Protein AF-A0A3B0RN10-F1 (afdb_monomer_lite)

Sequence (85 aa):
MDDWIDFALGRYNYWIAIVLMMTGLYIVYERGNLVKKVVGLNLFQTSVFIFYITIGKIAGGTAPIYIGGELEHGEGKGEGEAASE

Structure (mmCIF, N/CA/C/O backbone):
data_AF-A0A3B0RN10-F1
#
_entry.id   AF-A0A3B0RN10-F1
#
loop_
_atom_site.group_PDB
_atom_site.id
_atom_site.type_symbol
_atom_site.label_atom_id
_atom_site.label_alt_id
_atom_site.label_comp_id
_atom_site.label_asym_id
_atom_site.label_entity_id
_atom_site.label_seq_id
_atom_site.pdbx_PDB_ins_code
_atom_site.Cartn_x
_atom_site.Cartn_y
_atom_site.Cartn_z
_atom_site.occupancy
_atom_site.B_iso_or_equiv
_atom_site.auth_seq_id
_atom_site.auth_comp_id
_atom_site.auth_asym_id
_atom_site.auth_atom_id
_atom_site.pdbx_PDB_model_num
ATOM 1 N N . MET A 1 1 ? -10.068 -4.161 -27.658 1.00 62.75 1 MET A N 1
ATOM 2 C CA . MET A 1 1 ? -10.505 -4.615 -26.313 1.00 62.75 1 MET A CA 1
ATOM 3 C C . MET A 1 1 ? -9.375 -5.344 -25.598 1.00 62.75 1 MET A C 1
ATOM 5 O O . MET A 1 1 ? -9.436 -5.476 -24.392 1.00 62.75 1 MET A O 1
ATOM 9 N N . ASP A 1 2 ? -8.322 -5.746 -26.292 1.00 72.81 2 ASP A N 1
ATOM 10 C CA . ASP A 1 2 ? -7.160 -6.378 -25.665 1.00 72.81 2 ASP A CA 1
ATOM 11 C C . ASP A 1 2 ? -6.153 -5.329 -25.155 1.00 72.81 2 ASP A C 1
ATOM 13 O O . ASP A 1 2 ? -5.589 -5.492 -24.081 1.00 72.81 2 ASP A O 1
ATOM 17 N N . ASP A 1 3 ? -6.083 -4.150 -25.792 1.00 77.44 3 ASP A N 1
ATOM 18 C CA . ASP A 1 3 ? -5.176 -3.053 -25.400 1.00 77.44 3 ASP A CA 1
ATOM 19 C C . ASP A 1 3 ? -5.356 -2.561 -23.952 1.00 77.44 3 ASP A C 1
ATOM 21 O O . ASP A 1 3 ? -4.393 -2.184 -23.283 1.00 77.44 3 ASP A O 1
ATOM 25 N N . TRP A 1 4 ? -6.594 -2.546 -23.439 1.00 72.94 4 TRP A N 1
ATOM 26 C CA . TRP A 1 4 ? -6.850 -2.139 -22.051 1.00 72.94 4 TRP A CA 1
ATOM 27 C C . TRP A 1 4 ? -6.457 -3.235 -21.056 1.00 72.94 4 TRP A C 1
ATOM 29 O O . TRP A 1 4 ? -6.053 -2.922 -19.934 1.00 72.94 4 TRP A O 1
ATOM 39 N N . ILE A 1 5 ? -6.539 -4.502 -21.474 1.00 75.12 5 ILE A N 1
ATOM 40 C CA . ILE A 1 5 ? -6.117 -5.663 -20.688 1.00 75.12 5 ILE A CA 1
ATOM 41 C C . ILE A 1 5 ? -4.590 -5.707 -20.649 1.00 75.12 5 ILE A C 1
ATOM 43 O O . ILE A 1 5 ? -4.028 -5.825 -19.566 1.00 75.12 5 ILE A O 1
ATOM 47 N N . ASP A 1 6 ? -3.908 -5.496 -21.774 1.00 77.94 6 ASP A N 1
ATOM 48 C CA . ASP A 1 6 ? -2.444 -5.422 -21.840 1.00 77.94 6 ASP A CA 1
ATOM 49 C C . ASP A 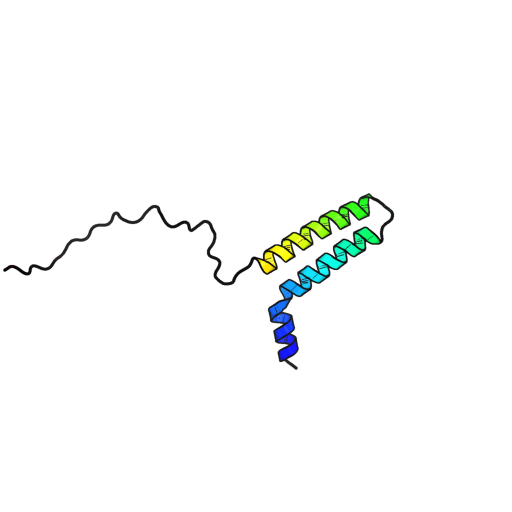1 6 ? -1.889 -4.229 -21.051 1.00 77.94 6 ASP A C 1
ATOM 51 O O . ASP A 1 6 ? -0.897 -4.354 -20.327 1.00 77.94 6 ASP A O 1
ATOM 55 N N . PHE A 1 7 ? -2.564 -3.075 -21.103 1.00 75.25 7 PHE A N 1
ATOM 56 C CA . PHE A 1 7 ? -2.219 -1.923 -20.268 1.00 75.25 7 PHE A CA 1
ATOM 57 C C . PHE A 1 7 ? -2.365 -2.227 -18.768 1.00 75.25 7 PHE A C 1
ATOM 59 O O . PHE A 1 7 ? -1.501 -1.839 -17.971 1.00 75.25 7 PHE A O 1
ATOM 66 N N . ALA A 1 8 ? -3.438 -2.924 -18.383 1.00 73.00 8 ALA A N 1
ATOM 67 C CA . ALA A 1 8 ? -3.689 -3.323 -17.002 1.00 73.00 8 ALA A CA 1
ATOM 68 C C . ALA A 1 8 ? -2.693 -4.394 -16.522 1.00 73.00 8 ALA A C 1
ATOM 70 O O . ALA A 1 8 ? -2.118 -4.257 -15.440 1.00 73.00 8 ALA A O 1
ATOM 71 N N . LEU A 1 9 ? -2.425 -5.417 -17.336 1.00 71.44 9 LEU A N 1
ATOM 72 C CA . LEU A 1 9 ? -1.495 -6.507 -17.031 1.00 71.44 9 LEU A CA 1
ATOM 73 C C . LEU A 1 9 ? -0.042 -6.021 -16.980 1.00 71.44 9 LEU A C 1
ATOM 75 O O . LEU A 1 9 ? 0.688 -6.375 -16.053 1.00 71.44 9 LEU A O 1
ATOM 79 N N . GLY A 1 10 ? 0.362 -5.127 -17.887 1.00 74.94 10 GLY A N 1
ATOM 80 C CA . GLY A 1 10 ? 1.701 -4.527 -17.897 1.00 74.94 10 GLY A CA 1
ATOM 81 C C . GLY A 1 10 ? 2.012 -3.665 -16.665 1.00 74.94 10 GLY A C 1
ATOM 82 O O . GLY A 1 10 ? 3.178 -3.417 -16.359 1.00 74.94 10 GLY A O 1
ATOM 83 N N . ARG A 1 11 ? 0.986 -3.223 -15.923 1.00 79.81 11 ARG A N 1
ATOM 84 C CA . ARG A 1 11 ? 1.107 -2.398 -14.704 1.00 79.81 11 ARG A CA 1
ATOM 85 C C . ARG A 1 11 ? 0.533 -3.071 -13.456 1.00 79.81 11 ARG A C 1
ATOM 87 O O . ARG A 1 11 ? 0.439 -2.423 -12.415 1.00 79.81 11 ARG A O 1
ATOM 94 N N . TYR A 1 12 ? 0.195 -4.357 -13.521 1.00 77.44 12 TYR A N 1
ATOM 95 C CA . TYR A 1 12 ? -0.495 -5.093 -12.456 1.00 77.44 12 TYR A CA 1
ATOM 96 C C . TYR A 1 12 ? 0.170 -4.951 -11.073 1.00 77.44 12 TYR A C 1
ATOM 98 O O . TYR A 1 12 ? -0.510 -4.710 -10.076 1.00 77.44 12 TYR A O 1
ATOM 106 N N . ASN A 1 13 ? 1.507 -4.975 -11.020 1.00 78.94 13 ASN A N 1
ATOM 107 C CA . ASN A 1 13 ? 2.264 -4.796 -9.774 1.00 78.94 13 ASN A CA 1
ATOM 108 C C . ASN A 1 13 ? 1.999 -3.436 -9.095 1.00 78.94 13 ASN A C 1
ATOM 110 O O . ASN A 1 13 ? 1.890 -3.369 -7.872 1.00 78.94 13 ASN A O 1
ATOM 114 N N . TYR A 1 14 ? 1.845 -2.359 -9.873 1.00 79.62 14 TYR A N 1
ATOM 115 C CA . TYR A 1 14 ? 1.532 -1.026 -9.345 1.00 79.62 14 TYR A CA 1
ATOM 116 C C . TYR A 1 14 ? 0.105 -0.958 -8.799 1.00 79.62 14 TYR A C 1
ATOM 118 O O . TYR A 1 14 ? -0.119 -0.401 -7.724 1.00 79.62 14 TYR A O 1
ATOM 126 N N . TRP A 1 15 ? -0.855 -1.556 -9.508 1.00 81.25 15 TRP A N 1
ATOM 127 C CA . TRP A 1 15 ? -2.257 -1.584 -9.087 1.00 81.25 15 TRP A CA 1
ATOM 128 C C . TRP A 1 15 ? -2.439 -2.332 -7.763 1.00 81.25 15 TRP A C 1
ATOM 130 O O . TRP A 1 15 ? -3.110 -1.819 -6.867 1.00 81.25 15 TRP A O 1
ATOM 140 N N . ILE A 1 16 ? -1.785 -3.487 -7.592 1.00 81.94 16 ILE A N 1
ATOM 141 C CA . ILE A 1 16 ? -1.812 -4.229 -6.321 1.00 81.94 16 ILE A CA 1
ATOM 142 C C . ILE A 1 16 ? -1.221 -3.394 -5.186 1.00 81.94 16 ILE A C 1
ATOM 144 O O . ILE A 1 16 ? -1.823 -3.310 -4.117 1.00 81.94 16 ILE A O 1
ATOM 148 N N . ALA A 1 17 ? -0.063 -2.766 -5.405 1.00 84.31 17 ALA A N 1
ATOM 149 C CA . ALA A 1 17 ? 0.603 -1.979 -4.374 1.00 84.31 17 ALA A CA 1
ATOM 150 C C . ALA A 1 17 ? -0.261 -0.793 -3.902 1.00 84.31 17 ALA A C 1
ATOM 152 O O . ALA A 1 17 ? -0.395 -0.564 -2.700 1.00 84.31 17 ALA A O 1
ATOM 153 N N . ILE A 1 18 ? -0.911 -0.087 -4.834 1.00 84.00 18 ILE A N 1
ATOM 154 C CA . ILE A 1 18 ? -1.797 1.046 -4.528 1.00 84.00 18 ILE A CA 1
ATOM 155 C C . ILE A 1 18 ? -3.047 0.585 -3.761 1.00 84.00 18 ILE A C 1
ATOM 157 O O . ILE A 1 18 ? -3.400 1.186 -2.745 1.00 84.00 18 ILE A O 1
ATOM 161 N N . VAL A 1 19 ? -3.701 -0.499 -4.194 1.00 87.62 19 VAL A N 1
ATOM 162 C CA . VAL A 1 19 ? -4.895 -1.041 -3.514 1.00 87.62 19 VAL A CA 1
ATOM 163 C C . VAL A 1 19 ? -4.557 -1.533 -2.105 1.00 87.62 19 VAL A C 1
ATOM 165 O O . VAL A 1 19 ? -5.306 -1.283 -1.154 1.00 87.62 19 VAL A O 1
ATOM 168 N N . LEU A 1 20 ? -3.403 -2.182 -1.944 1.00 86.88 20 LEU A N 1
ATOM 169 C CA . LEU A 1 20 ? -2.918 -2.650 -0.649 1.00 86.88 20 LEU A CA 1
ATOM 170 C C . LEU A 1 20 ? -2.649 -1.475 0.306 1.00 86.88 20 LEU A C 1
ATOM 172 O O . LEU A 1 20 ? -3.034 -1.533 1.475 1.00 86.88 20 LEU A O 1
ATOM 176 N N . MET A 1 21 ? -2.069 -0.384 -0.202 1.00 86.44 21 MET A N 1
ATOM 177 C CA . MET A 1 21 ? -1.799 0.826 0.580 1.00 86.44 21 MET A CA 1
ATOM 178 C C . MET A 1 21 ? -3.085 1.532 1.032 1.00 86.44 21 MET A C 1
ATOM 180 O O . MET A 1 21 ? -3.208 1.903 2.203 1.00 86.44 21 MET A O 1
ATOM 184 N N . MET A 1 22 ? -4.080 1.645 0.146 1.00 88.56 22 MET A N 1
ATOM 185 C CA . MET A 1 22 ? -5.401 2.198 0.484 1.00 88.56 22 MET A CA 1
ATOM 186 C C . MET A 1 22 ? -6.129 1.348 1.535 1.00 88.56 22 MET A C 1
ATOM 188 O O . MET A 1 22 ? -6.755 1.887 2.448 1.00 88.56 22 MET A O 1
ATOM 192 N N . THR A 1 23 ? -5.990 0.023 1.460 1.00 87.62 23 THR A N 1
ATOM 193 C CA . THR A 1 23 ? -6.562 -0.911 2.444 1.00 87.62 23 THR A CA 1
ATOM 194 C C . THR A 1 23 ? -5.897 -0.762 3.819 1.00 87.62 23 THR A C 1
ATOM 196 O O . THR A 1 23 ? -6.587 -0.744 4.839 1.00 87.62 23 THR A O 1
ATOM 199 N N . GLY A 1 24 ? -4.571 -0.591 3.866 1.00 84.75 24 GLY A N 1
ATOM 200 C CA . GLY A 1 24 ? -3.836 -0.342 5.112 1.00 84.75 24 GLY A CA 1
ATOM 201 C C . GLY A 1 24 ? -4.308 0.929 5.827 1.00 84.75 24 GLY A C 1
ATOM 202 O O . GLY A 1 24 ? -4.614 0.894 7.020 1.00 84.75 24 GLY A O 1
ATOM 203 N N . LEU A 1 25 ? -4.460 2.030 5.083 1.00 84.94 25 LEU A N 1
ATOM 204 C CA . LEU A 1 25 ? -4.996 3.294 5.606 1.00 84.94 25 LEU A CA 1
ATOM 205 C C . LEU A 1 25 ? -6.457 3.176 6.064 1.00 84.94 25 LEU A C 1
ATOM 207 O O . LEU A 1 25 ? -6.813 3.713 7.116 1.00 84.94 25 LEU A O 1
ATOM 211 N N . TYR A 1 26 ? -7.289 2.435 5.328 1.00 88.25 26 TYR A N 1
ATOM 212 C CA . TYR A 1 26 ? -8.692 2.211 5.683 1.00 88.25 26 TYR A CA 1
ATOM 213 C C . TYR A 1 26 ? -8.843 1.535 7.057 1.00 88.25 26 TYR A C 1
ATOM 215 O O . TYR A 1 26 ? -9.598 2.007 7.909 1.00 88.25 26 TYR A O 1
ATOM 223 N N . ILE A 1 27 ? -8.051 0.490 7.324 1.00 84.44 27 ILE A N 1
ATOM 224 C CA . ILE A 1 27 ? -8.077 -0.248 8.599 1.00 84.44 27 ILE A CA 1
ATOM 225 C C . ILE A 1 27 ? -7.633 0.636 9.778 1.00 84.44 27 ILE A C 1
ATOM 227 O O . ILE A 1 27 ? -8.174 0.515 10.883 1.00 84.44 27 ILE A O 1
ATOM 231 N N . VAL A 1 28 ? -6.664 1.532 9.556 1.00 83.12 28 VAL A N 1
ATOM 232 C CA . VAL A 1 28 ? -6.178 2.478 10.577 1.00 83.12 28 VAL A CA 1
ATOM 233 C C . VAL A 1 28 ? -7.235 3.536 10.914 1.00 83.12 28 VAL A C 1
ATOM 235 O O . VAL A 1 28 ? -7.370 3.907 12.084 1.00 83.12 28 VAL A O 1
ATOM 238 N N . TYR A 1 29 ? -7.995 4.000 9.917 1.00 84.94 29 TYR A N 1
ATOM 239 C CA . TYR A 1 29 ? -9.022 5.030 10.089 1.00 84.94 29 TYR A CA 1
ATOM 240 C C . TYR A 1 29 ? -10.296 4.504 10.775 1.00 84.94 29 TYR A C 1
ATOM 242 O O . TYR A 1 29 ? -10.802 5.139 11.698 1.00 84.94 29 TYR A O 1
ATOM 250 N N . GLU A 1 30 ? -10.797 3.330 10.377 1.00 79.81 30 GLU A N 1
ATOM 251 C CA . GLU A 1 30 ? -12.127 2.828 10.772 1.00 79.81 30 GLU A CA 1
ATOM 252 C C . GLU A 1 30 ? -12.210 2.337 12.234 1.00 79.81 30 GLU A C 1
ATOM 254 O O . GLU A 1 30 ? -13.278 2.320 12.849 1.00 79.81 30 GLU A O 1
ATOM 259 N N . ARG A 1 31 ? -11.102 1.869 12.822 1.00 74.19 31 ARG A N 1
ATOM 260 C CA . ARG A 1 31 ? -11.154 1.112 14.085 1.00 74.19 31 ARG A CA 1
ATOM 261 C C . ARG A 1 31 ? -10.881 1.987 15.303 1.00 74.19 31 ARG A C 1
ATOM 263 O O . ARG A 1 31 ? -9.782 2.490 15.462 1.00 74.19 31 ARG A O 1
ATOM 270 N N . GLY A 1 32 ? -11.819 2.053 16.251 1.00 71.81 32 GLY A N 1
ATOM 271 C CA . GLY A 1 32 ? -11.602 2.698 17.559 1.00 71.81 32 GLY A CA 1
ATOM 272 C C . GLY A 1 32 ? -10.609 1.966 18.480 1.00 71.81 32 GLY A C 1
ATOM 273 O O . GLY A 1 32 ? -10.031 2.578 19.371 1.00 71.81 32 GLY A O 1
ATOM 274 N N . ASN A 1 33 ? -10.362 0.669 18.247 1.00 81.06 33 ASN A N 1
ATOM 275 C CA . ASN A 1 33 ? -9.472 -0.140 19.084 1.00 81.06 33 ASN A CA 1
ATOM 276 C C . ASN A 1 33 ? -8.004 -0.067 18.630 1.00 81.06 33 ASN A C 1
ATOM 278 O O . ASN A 1 33 ? -7.690 -0.382 17.479 1.00 81.06 33 ASN A O 1
ATOM 282 N N . LEU A 1 34 ? -7.098 0.245 19.562 1.00 82.19 34 LEU A N 1
ATOM 283 C CA . LEU A 1 34 ? -5.673 0.472 19.283 1.00 82.19 34 LEU A CA 1
ATOM 284 C C . LEU A 1 34 ? -4.962 -0.757 18.694 1.00 82.19 34 LEU A C 1
ATOM 286 O O . LEU A 1 34 ? -4.169 -0.610 17.772 1.00 82.19 34 LEU A O 1
ATOM 290 N N . VAL A 1 35 ? -5.296 -1.975 19.133 1.00 84.62 35 VAL A N 1
ATOM 291 C CA . VAL A 1 35 ? -4.674 -3.213 18.611 1.00 84.62 35 VAL A CA 1
ATOM 292 C C . VAL A 1 35 ? -4.934 -3.384 17.112 1.00 84.62 35 VAL A C 1
ATOM 294 O O . VAL A 1 35 ? -4.033 -3.724 16.349 1.00 84.62 35 VAL A O 1
ATOM 297 N N . LYS A 1 36 ? -6.161 -3.094 16.664 1.00 79.19 36 LYS A N 1
ATOM 298 C CA . LYS A 1 36 ? -6.523 -3.199 15.243 1.00 79.19 36 LYS A CA 1
ATOM 299 C C . LYS A 1 36 ? -5.881 -2.079 14.417 1.00 79.19 36 LYS A C 1
ATOM 301 O O . LYS A 1 36 ? -5.510 -2.329 13.275 1.00 79.19 36 LYS A O 1
ATOM 306 N N . LYS A 1 37 ? -5.671 -0.893 15.006 1.00 82.88 37 LYS A N 1
ATOM 307 C CA . LYS A 1 37 ? -4.882 0.176 14.374 1.00 82.88 37 LYS A CA 1
ATOM 308 C C . LYS A 1 37 ? -3.421 -0.221 14.197 1.00 82.88 37 LYS A C 1
ATOM 310 O O . LYS A 1 37 ? -2.884 0.012 13.128 1.00 82.88 37 LYS A O 1
ATOM 315 N N . VAL A 1 38 ? -2.794 -0.854 15.191 1.00 87.69 38 VAL A N 1
ATOM 316 C CA . VAL A 1 38 ? -1.395 -1.316 15.093 1.00 87.69 38 VAL A CA 1
ATOM 317 C C . VAL A 1 38 ? -1.239 -2.384 14.010 1.00 87.69 38 VAL A C 1
ATOM 319 O O . VAL A 1 38 ? -0.285 -2.328 13.237 1.00 87.69 38 VAL A O 1
ATOM 322 N N . VAL A 1 39 ? -2.192 -3.313 1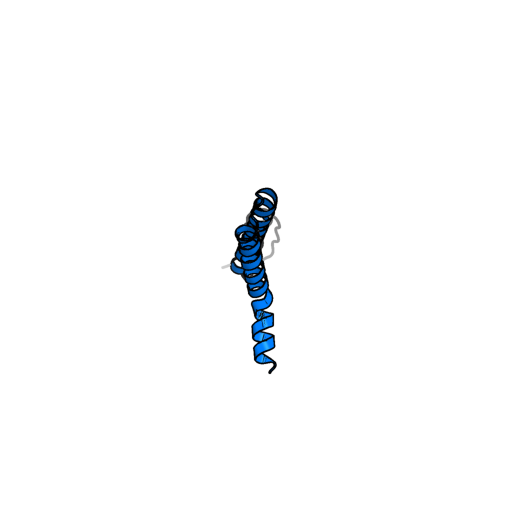3.891 1.00 86.25 39 VAL A N 1
ATOM 323 C CA . VAL A 1 39 ? -2.201 -4.295 12.791 1.00 86.25 39 VAL A CA 1
ATOM 324 C C . VAL A 1 39 ? -2.342 -3.596 11.431 1.00 86.25 39 VAL A C 1
ATOM 326 O O . VAL A 1 39 ? -1.582 -3.898 10.514 1.00 86.25 39 VAL A O 1
ATOM 329 N N . GLY A 1 40 ? -3.246 -2.616 11.311 1.00 86.06 40 GLY A N 1
ATOM 330 C CA . GLY A 1 40 ? -3.380 -1.795 10.101 1.00 86.06 40 GLY A CA 1
ATOM 331 C C . GLY A 1 40 ? -2.125 -0.974 9.777 1.00 86.06 40 GLY A C 1
ATOM 332 O O . GLY A 1 40 ? -1.750 -0.861 8.614 1.00 86.06 40 GLY A O 1
ATOM 333 N N . LEU A 1 41 ? -1.432 -0.463 10.798 1.00 88.88 41 LEU A N 1
ATOM 334 C CA . LEU A 1 41 ? -0.203 0.320 10.652 1.00 88.88 41 LEU A CA 1
ATOM 335 C C . LEU A 1 41 ? 0.963 -0.543 10.138 1.00 88.88 41 LEU A C 1
ATOM 337 O O . LEU A 1 41 ? 1.686 -0.125 9.237 1.00 88.88 41 LEU A O 1
ATOM 341 N N . ASN A 1 42 ? 1.109 -1.766 10.660 1.00 88.75 42 ASN A N 1
ATOM 342 C CA . ASN A 1 42 ? 2.100 -2.732 10.168 1.00 88.75 42 ASN A CA 1
ATOM 343 C C . ASN A 1 42 ? 1.802 -3.149 8.719 1.00 88.75 42 ASN A C 1
ATOM 345 O O . ASN A 1 42 ? 2.710 -3.221 7.895 1.00 88.75 42 ASN A O 1
ATOM 349 N N . LEU A 1 43 ? 0.525 -3.360 8.381 1.00 87.50 43 LEU A N 1
ATOM 350 C CA . LEU A 1 43 ? 0.114 -3.691 7.015 1.00 87.50 43 LEU A CA 1
ATOM 351 C C . LEU A 1 43 ? 0.389 -2.537 6.036 1.00 87.50 43 LEU A C 1
ATOM 353 O O . LEU A 1 43 ? 0.870 -2.765 4.925 1.00 87.50 43 LEU A O 1
ATOM 357 N N . PHE A 1 44 ? 0.139 -1.294 6.460 1.00 89.25 44 PHE A N 1
ATOM 358 C CA . PHE A 1 44 ? 0.499 -0.102 5.693 1.00 89.25 44 PHE A CA 1
ATOM 359 C C . PHE A 1 44 ? 2.007 -0.058 5.421 1.00 89.25 44 PHE A C 1
ATOM 361 O O . PHE A 1 44 ? 2.423 0.128 4.278 1.00 89.25 44 PHE A O 1
ATOM 368 N N . GLN A 1 45 ? 2.834 -0.333 6.427 1.00 87.12 45 GLN A N 1
ATOM 369 C CA . GLN A 1 45 ? 4.284 -0.378 6.257 1.00 87.12 45 GLN A CA 1
ATOM 370 C C . GLN A 1 45 ? 4.723 -1.441 5.230 1.00 87.12 45 GLN A C 1
ATOM 372 O O . GLN A 1 45 ? 5.507 -1.135 4.330 1.00 87.12 45 GLN A O 1
ATOM 377 N N . THR A 1 46 ? 4.179 -2.662 5.294 1.00 89.81 46 THR A N 1
ATOM 378 C CA . THR A 1 46 ? 4.443 -3.714 4.292 1.00 89.81 46 THR A CA 1
ATOM 379 C C . THR A 1 46 ? 4.029 -3.288 2.881 1.00 89.81 46 THR A C 1
ATOM 381 O O . THR A 1 46 ? 4.751 -3.559 1.920 1.00 89.81 46 THR A O 1
ATOM 384 N N . SER A 1 47 ? 2.909 -2.575 2.739 1.00 87.56 47 SER A N 1
ATOM 385 C CA . SER A 1 47 ? 2.454 -2.085 1.433 1.00 87.56 47 SER A CA 1
ATOM 386 C C . SER A 1 47 ? 3.406 -1.056 0.810 1.00 87.56 47 SER A C 1
ATOM 388 O O . SER A 1 47 ? 3.685 -1.134 -0.387 1.00 87.56 47 SER A O 1
ATOM 390 N N . VAL A 1 48 ? 3.989 -0.164 1.621 1.00 85.81 48 VAL A N 1
ATOM 391 C CA . VAL A 1 48 ? 4.985 0.819 1.163 1.00 85.81 48 VAL A CA 1
ATOM 392 C C . VAL A 1 48 ? 6.261 0.123 0.696 1.00 85.81 48 VAL A C 1
ATOM 394 O O . VAL A 1 48 ? 6.812 0.504 -0.335 1.00 85.81 48 VAL A O 1
ATOM 397 N 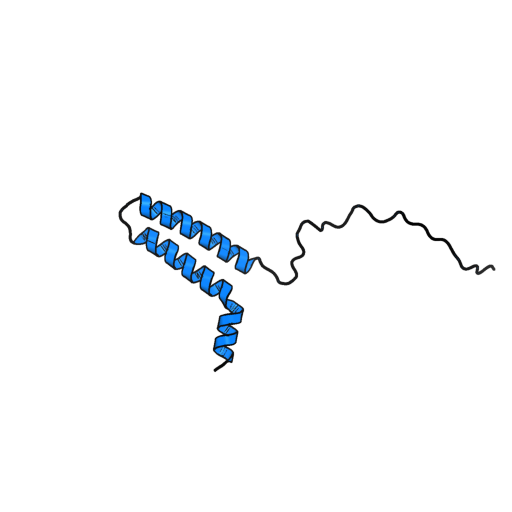N . PHE A 1 49 ? 6.702 -0.934 1.386 1.00 87.38 49 PHE A N 1
ATOM 398 C CA . PHE A 1 49 ? 7.851 -1.724 0.934 1.00 87.38 49 PHE A CA 1
ATOM 399 C C . PHE A 1 49 ? 7.614 -2.343 -0.447 1.00 87.38 49 PHE A C 1
ATOM 401 O O . PHE A 1 49 ? 8.468 -2.232 -1.326 1.00 87.38 49 PHE A O 1
ATOM 408 N N . ILE A 1 50 ? 6.444 -2.943 -0.673 1.00 85.31 50 ILE A N 1
ATOM 409 C CA . ILE A 1 50 ? 6.093 -3.550 -1.967 1.00 85.31 50 ILE A CA 1
ATOM 410 C C . ILE A 1 50 ? 5.985 -2.482 -3.066 1.00 85.31 50 ILE A C 1
ATOM 412 O O . ILE A 1 50 ? 6.485 -2.688 -4.176 1.00 85.31 50 ILE A O 1
ATOM 416 N N . PHE A 1 51 ? 5.390 -1.325 -2.768 1.00 85.75 51 PHE A N 1
ATOM 417 C CA . PHE A 1 51 ? 5.319 -0.195 -3.697 1.00 85.75 51 PHE A CA 1
ATOM 418 C C . PHE A 1 51 ? 6.713 0.313 -4.085 1.00 85.75 51 PHE A C 1
ATOM 420 O O . PHE A 1 51 ? 7.008 0.490 -5.267 1.00 85.75 51 PHE A O 1
ATOM 427 N N . TYR A 1 52 ? 7.599 0.468 -3.102 1.00 82.12 52 TYR A N 1
ATOM 428 C CA . TYR A 1 52 ? 8.965 0.924 -3.326 1.00 82.12 52 TYR A CA 1
ATOM 429 C C . TYR A 1 52 ? 9.777 -0.070 -4.165 1.00 82.12 52 TYR A C 1
ATOM 431 O O . TYR A 1 52 ? 10.451 0.336 -5.109 1.00 82.12 52 TYR A O 1
ATOM 439 N N . ILE A 1 53 ? 9.652 -1.376 -3.899 1.00 82.81 53 ILE A N 1
ATOM 440 C CA . ILE A 1 53 ? 10.265 -2.430 -4.725 1.00 82.81 53 ILE A CA 1
ATOM 441 C C . ILE A 1 53 ? 9.723 -2.379 -6.156 1.00 82.81 53 ILE A C 1
ATOM 443 O O . ILE A 1 53 ? 10.477 -2.552 -7.108 1.00 82.81 53 ILE A O 1
ATOM 447 N N . THR A 1 54 ? 8.429 -2.115 -6.327 1.00 80.12 54 THR A N 1
ATOM 448 C CA . THR A 1 54 ? 7.795 -2.043 -7.650 1.00 80.12 54 THR A CA 1
ATOM 449 C C . THR A 1 54 ? 8.319 -0.866 -8.482 1.00 80.12 54 THR A C 1
ATOM 451 O O . THR A 1 54 ? 8.485 -1.015 -9.691 1.00 80.12 54 THR A O 1
ATOM 454 N N . ILE A 1 55 ? 8.638 0.267 -7.844 1.00 78.19 55 ILE A N 1
ATOM 455 C CA . ILE A 1 55 ? 9.298 1.414 -8.494 1.00 78.19 55 ILE A CA 1
ATOM 456 C C . ILE A 1 55 ? 10.788 1.142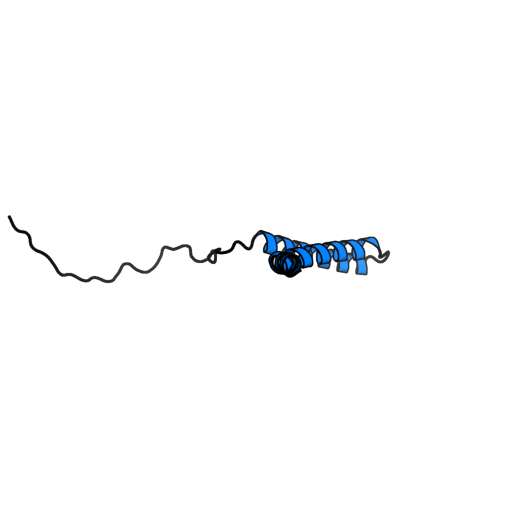 -8.735 1.00 78.19 55 ILE A C 1
ATOM 458 O O . ILE A 1 55 ? 11.313 1.467 -9.797 1.00 78.19 55 ILE A O 1
ATOM 462 N N . GLY A 1 56 ? 11.478 0.555 -7.755 1.00 70.56 56 GLY A N 1
ATOM 463 C CA . GLY A 1 56 ? 12.924 0.323 -7.796 1.00 70.56 56 GLY A CA 1
ATOM 464 C C . GLY A 1 56 ? 13.355 -0.866 -8.657 1.00 70.56 56 GLY A C 1
ATOM 465 O O . GLY A 1 56 ? 14.538 -1.007 -8.967 1.00 70.56 56 GLY A O 1
ATOM 466 N N . LYS A 1 57 ? 12.422 -1.734 -9.059 1.00 62.75 57 LYS A N 1
ATOM 467 C CA . LYS A 1 57 ? 12.702 -2.879 -9.924 1.00 62.75 57 LYS A CA 1
ATOM 468 C C . LYS A 1 57 ? 12.871 -2.410 -11.372 1.00 62.75 57 LYS A C 1
ATOM 470 O O . LYS A 1 57 ? 11.924 -2.364 -12.152 1.00 62.75 57 LYS A O 1
ATOM 475 N N . ILE A 1 58 ? 14.111 -2.081 -11.719 1.00 63.12 58 ILE A N 1
ATOM 476 C CA . ILE A 1 58 ? 14.538 -1.706 -13.071 1.00 63.12 58 ILE A CA 1
ATOM 477 C C . ILE A 1 58 ? 14.848 -2.985 -13.867 1.00 63.12 58 ILE A C 1
ATOM 479 O O . ILE A 1 58 ? 15.573 -3.864 -13.393 1.00 63.12 58 ILE A O 1
ATOM 483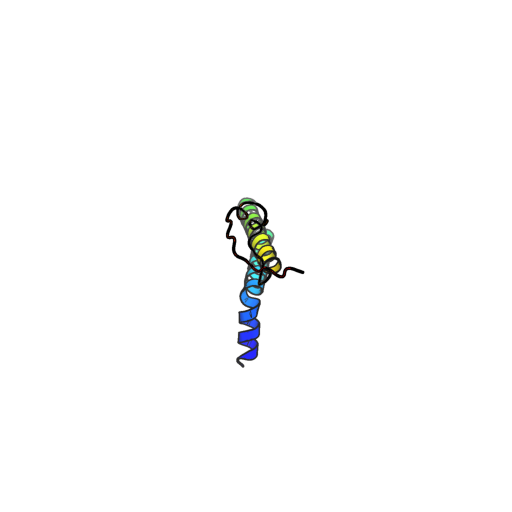 N N . ALA A 1 59 ? 14.295 -3.116 -15.077 1.00 56.88 59 ALA A N 1
ATOM 484 C CA . ALA A 1 59 ? 14.623 -4.219 -15.981 1.00 56.88 59 ALA A CA 1
ATOM 485 C C . ALA A 1 59 ? 16.105 -4.125 -16.392 1.00 56.88 59 ALA A C 1
ATOM 487 O O . ALA A 1 59 ? 16.513 -3.130 -16.981 1.00 56.88 59 ALA A O 1
ATOM 488 N N . GLY A 1 60 ? 16.909 -5.138 -16.045 1.00 62.59 60 GLY A N 1
ATOM 489 C CA . GLY A 1 60 ? 18.366 -5.134 -16.252 1.00 62.59 60 GLY A CA 1
ATOM 490 C C . GLY A 1 60 ? 19.202 -4.774 -15.016 1.00 62.59 60 GLY A C 1
ATOM 491 O O . GLY A 1 60 ? 20.414 -4.625 -15.131 1.00 62.59 60 GLY A O 1
ATOM 492 N N . GLY A 1 61 ? 18.591 -4.648 -13.831 1.00 57.69 61 GLY A N 1
ATOM 493 C CA . GLY A 1 61 ? 19.330 -4.502 -12.577 1.00 57.69 61 GLY A CA 1
ATOM 494 C C . GLY A 1 61 ? 20.116 -5.770 -12.234 1.00 57.69 61 GLY A C 1
ATOM 495 O O . GLY A 1 61 ? 19.554 -6.726 -11.701 1.00 57.69 61 GLY A O 1
ATOM 496 N N . THR A 1 62 ? 21.412 -5.788 -12.542 1.00 62.59 62 THR A N 1
ATOM 497 C CA . THR A 1 62 ? 22.343 -6.817 -12.063 1.00 62.59 62 THR A CA 1
ATOM 498 C C . THR A 1 62 ? 22.384 -6.786 -10.535 1.00 62.59 62 THR A C 1
ATOM 500 O O . THR A 1 62 ? 22.363 -5.711 -9.934 1.00 62.59 62 THR A O 1
ATOM 503 N N . ALA A 1 63 ? 22.420 -7.959 -9.892 1.00 66.94 63 ALA A N 1
ATOM 504 C CA . ALA A 1 63 ? 22.529 -8.040 -8.439 1.00 66.94 63 ALA A CA 1
ATOM 505 C C . ALA A 1 63 ? 23.717 -7.174 -7.961 1.00 66.94 63 ALA A C 1
ATOM 507 O O . ALA A 1 63 ? 24.811 -7.335 -8.508 1.00 66.94 63 ALA A O 1
ATOM 508 N N . PRO A 1 64 ? 23.565 -6.313 -6.933 1.00 63.00 64 PRO A N 1
ATOM 509 C CA . PRO A 1 64 ? 24.626 -5.398 -6.479 1.00 63.00 64 PRO A CA 1
ATOM 510 C C . PRO A 1 64 ? 25.880 -6.089 -5.911 1.00 63.00 64 PRO A C 1
ATOM 512 O O . PRO A 1 64 ? 26.773 -5.429 -5.398 1.00 63.00 64 PRO A O 1
ATOM 515 N N . ILE A 1 65 ? 25.922 -7.420 -5.962 1.00 65.25 65 ILE A N 1
ATOM 516 C CA . ILE A 1 65 ? 27.025 -8.275 -5.526 1.00 65.25 65 ILE A CA 1
ATOM 517 C C . ILE A 1 65 ? 28.059 -8.446 -6.653 1.00 65.25 65 ILE A C 1
ATOM 519 O O . ILE A 1 65 ? 29.208 -8.772 -6.378 1.00 65.25 65 ILE A O 1
ATOM 523 N N . TYR A 1 66 ? 27.700 -8.163 -7.913 1.00 61.78 66 TYR A N 1
ATOM 524 C CA . TYR A 1 66 ? 28.653 -8.113 -9.027 1.00 61.78 66 TYR A CA 1
ATOM 525 C C . TYR A 1 66 ? 29.403 -6.776 -9.038 1.00 61.78 66 TYR A C 1
ATOM 527 O O . TYR A 1 66 ? 29.303 -5.983 -9.973 1.00 61.78 66 TYR A O 1
ATOM 535 N N . ILE A 1 67 ? 30.162 -6.515 -7.978 1.00 65.19 67 ILE A N 1
ATOM 536 C CA . ILE A 1 67 ? 31.296 -5.600 -8.055 1.00 65.19 67 ILE A CA 1
ATOM 537 C C . ILE A 1 67 ? 32.425 -6.447 -8.640 1.00 65.19 67 ILE A C 1
ATOM 539 O O . ILE A 1 67 ? 33.085 -7.205 -7.936 1.00 65.19 67 ILE A O 1
ATOM 543 N N . GLY A 1 68 ? 32.549 -6.412 -9.968 1.00 67.38 68 GLY A N 1
ATOM 544 C CA . GLY A 1 68 ? 33.635 -7.075 -10.677 1.00 67.38 68 GLY A CA 1
ATOM 545 C C . GLY A 1 68 ? 34.976 -6.554 -10.172 1.00 67.38 68 GLY A C 1
ATOM 546 O O . GLY A 1 68 ? 35.210 -5.347 -10.188 1.00 67.38 68 GLY A O 1
ATOM 547 N N . GLY A 1 69 ? 35.840 -7.459 -9.720 1.00 61.78 69 GLY A N 1
ATOM 548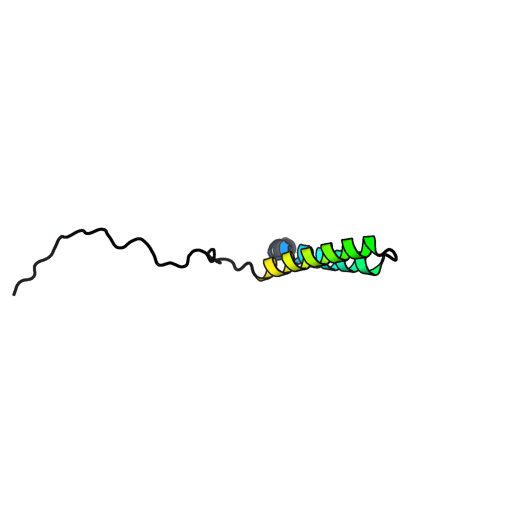 C CA . GLY A 1 69 ? 37.192 -7.076 -9.343 1.00 61.78 69 GLY A CA 1
ATOM 549 C C . GLY A 1 69 ? 37.929 -8.012 -8.404 1.00 61.78 69 GLY A C 1
ATOM 550 O O . GLY A 1 69 ? 38.717 -7.508 -7.629 1.00 61.78 69 GLY A O 1
ATOM 551 N N . GLU A 1 70 ? 37.731 -9.328 -8.447 1.00 63.56 70 GLU A N 1
ATOM 552 C CA . GLU A 1 70 ? 38.800 -10.225 -8.008 1.00 63.56 70 GLU A CA 1
ATOM 553 C C . GLU A 1 70 ? 38.613 -11.599 -8.653 1.00 63.56 70 GLU A C 1
ATOM 555 O O . GLU A 1 70 ? 37.495 -12.102 -8.707 1.00 63.56 70 GLU A O 1
ATOM 560 N N . LEU A 1 71 ? 39.725 -12.201 -9.083 1.00 63.81 71 LEU A N 1
ATOM 561 C CA . LEU A 1 71 ? 39.851 -13.568 -9.604 1.00 63.81 71 LEU A CA 1
ATOM 562 C C . LEU A 1 71 ? 39.464 -13.763 -11.080 1.00 63.81 71 LEU A C 1
ATOM 564 O O . LEU A 1 71 ? 38.428 -14.343 -11.332 1.00 63.81 71 LEU A O 1
ATOM 568 N N . GLU A 1 72 ? 40.298 -13.315 -12.031 1.00 55.81 72 GLU A N 1
ATOM 569 C CA . GLU A 1 72 ? 40.726 -14.093 -13.226 1.00 55.81 72 GLU A CA 1
ATOM 570 C C . GLU A 1 72 ? 41.687 -13.250 -14.102 1.00 55.81 72 GLU A C 1
ATOM 572 O O . GLU A 1 72 ? 41.336 -12.746 -15.166 1.00 55.81 72 GLU A O 1
ATOM 577 N N . HIS A 1 73 ? 42.944 -13.093 -13.675 1.00 49.03 73 HIS A N 1
ATOM 578 C CA . HIS A 1 73 ? 44.044 -12.966 -14.640 1.00 49.03 73 HIS A CA 1
ATOM 579 C C . HIS A 1 73 ? 45.268 -13.709 -14.115 1.00 49.03 73 HIS A C 1
ATOM 581 O O . HIS A 1 73 ? 46.139 -13.163 -13.442 1.00 49.03 73 HIS A O 1
ATOM 587 N N . GLY A 1 74 ? 45.263 -15.005 -14.390 1.00 50.16 74 GLY A N 1
ATOM 588 C CA . GLY A 1 74 ? 46.317 -15.935 -14.036 1.00 50.16 74 GLY A CA 1
ATOM 589 C C . GLY A 1 74 ? 46.224 -17.186 -14.891 1.00 50.16 74 GLY A C 1
ATOM 590 O O . GLY A 1 74 ? 46.277 -18.276 -14.348 1.00 50.16 74 GLY A O 1
ATOM 591 N N . GLU A 1 75 ? 46.076 -17.038 -16.209 1.00 47.34 75 GLU A N 1
ATOM 592 C CA . GLU A 1 75 ? 46.369 -18.121 -17.147 1.00 47.34 75 GLU A CA 1
ATOM 593 C C . GLU A 1 75 ? 47.167 -17.570 -18.324 1.00 47.34 75 GLU A C 1
ATOM 595 O O . GLU A 1 75 ? 46.716 -16.718 -19.088 1.00 47.34 75 GLU A O 1
ATOM 600 N N . GLY A 1 76 ? 48.408 -18.044 -18.421 1.00 47.25 76 GLY A N 1
ATOM 601 C CA . GLY A 1 76 ? 49.257 -17.801 -19.568 1.00 47.25 76 GLY A CA 1
ATOM 602 C C . GLY A 1 76 ? 48.806 -18.613 -20.775 1.00 47.25 76 GLY A C 1
ATOM 603 O O . GLY A 1 76 ? 48.322 -19.735 -20.650 1.00 47.25 76 GLY A O 1
ATOM 604 N N . LYS A 1 77 ? 49.084 -18.070 -21.956 1.00 39.66 77 LYS A N 1
ATOM 605 C CA . LYS A 1 77 ? 49.444 -18.849 -23.138 1.00 39.66 77 LYS A CA 1
ATOM 606 C C . LYS A 1 77 ? 50.307 -17.980 -24.042 1.00 39.66 77 LYS A C 1
ATOM 608 O O . LYS A 1 77 ? 49.945 -16.851 -24.358 1.00 39.66 77 LYS A O 1
ATOM 613 N N . GLY A 1 78 ? 51.484 -18.510 -24.361 1.00 39.47 78 GLY A N 1
ATOM 614 C CA . GLY A 1 78 ? 52.358 -17.979 -25.391 1.00 39.47 78 GLY A CA 1
ATOM 615 C C . GLY A 1 78 ? 51.873 -18.337 -26.794 1.00 39.47 78 GLY A C 1
ATOM 616 O O . GLY A 1 78 ? 50.833 -18.973 -26.957 1.00 39.47 78 GLY A O 1
ATOM 617 N N . GLU A 1 79 ? 52.744 -17.978 -27.740 1.00 39.84 79 GLU A N 1
ATOM 618 C CA . GLU A 1 79 ? 52.678 -18.165 -29.198 1.00 39.84 79 GLU A CA 1
ATOM 619 C C . GLU A 1 79 ? 51.838 -17.086 -29.903 1.00 39.84 79 GLU A C 1
ATOM 621 O O . GLU A 1 79 ? 50.648 -16.955 -29.664 1.00 39.84 79 GLU A O 1
ATOM 626 N N . GLY A 1 80 ? 52.364 -16.239 -30.785 1.00 40.34 80 GLY A N 1
ATOM 627 C CA . GLY A 1 80 ? 53.699 -16.072 -31.346 1.00 40.34 80 GLY A CA 1
ATOM 628 C C . GLY A 1 80 ? 53.529 -15.361 -32.686 1.00 40.34 80 GLY A C 1
ATOM 629 O O . GLY A 1 80 ? 52.735 -15.819 -33.490 1.00 40.34 80 GLY A O 1
ATOM 630 N N . GLU A 1 81 ? 54.257 -14.277 -32.947 1.00 45.38 81 GLU A N 1
ATOM 631 C CA . GLU A 1 81 ? 54.624 -13.948 -34.326 1.00 45.38 81 GLU A CA 1
ATOM 632 C C . GLU A 1 81 ? 55.834 -13.021 -34.347 1.00 45.38 81 GLU A C 1
ATOM 634 O O . GLU A 1 81 ? 55.841 -11.913 -33.810 1.00 45.38 81 GLU A O 1
ATOM 639 N N . ALA A 1 82 ? 56.895 -13.557 -34.939 1.00 45.94 82 ALA A N 1
ATOM 640 C CA . ALA A 1 82 ? 58.074 -12.835 -35.339 1.00 45.94 82 ALA A CA 1
ATOM 641 C C . ALA A 1 82 ? 57.727 -11.941 -36.534 1.00 45.94 82 ALA A C 1
ATOM 643 O O . ALA A 1 82 ? 57.239 -12.422 -37.551 1.00 45.94 82 ALA A O 1
ATOM 644 N N . ALA A 1 83 ? 58.074 -10.666 -36.436 1.00 44.47 83 ALA A N 1
ATOM 645 C CA . ALA A 1 83 ? 58.443 -9.864 -37.590 1.00 44.47 83 ALA A CA 1
ATOM 646 C C . ALA A 1 83 ? 59.717 -9.112 -37.207 1.00 44.47 83 ALA A C 1
ATOM 648 O O . ALA A 1 83 ? 59.701 -8.002 -36.682 1.00 44.47 83 ALA A O 1
ATOM 649 N N . SER A 1 84 ? 60.818 -9.837 -37.370 1.00 43.88 84 SER A N 1
ATOM 650 C CA . SER A 1 84 ? 62.155 -9.310 -37.593 1.00 43.88 84 SER A CA 1
ATOM 651 C C . SER A 1 84 ? 62.148 -8.338 -38.772 1.00 43.88 84 SER A C 1
ATOM 653 O O . SER A 1 84 ? 61.693 -8.731 -39.842 1.00 43.88 84 SER A O 1
ATOM 655 N N . GLU A 1 85 ? 62.656 -7.125 -38.570 1.00 44.16 85 GLU A N 1
ATOM 656 C CA . GLU A 1 85 ? 63.768 -6.482 -39.301 1.00 44.16 85 GLU A CA 1
ATOM 657 C C . GLU A 1 85 ? 63.991 -5.060 -38.765 1.00 44.16 85 GLU A C 1
ATOM 659 O O . GLU A 1 85 ? 62.997 -4.326 -38.562 1.00 44.16 85 GLU A O 1
#

pLDDT: mean 72.45, std 14.95, range [39.47, 89.81]

InterPro domains:
  IPR039428 NADH-ubiquinone oxidoreductase chain 4L/Mnh complex subunit C1-like [PF00420] (15-59)
  IPR050601 CPA3 antiporter subunit C [PTHR34583] (12-67)

Organism: NCBI:txid652676

Foldseek 3Di:
DVVVVCVCVVCVLQVVLVVQLVQLVVQLPPDPDVVSNVVSVVSNVVSVVSNVCSVVDDDPDDDPVPPDDDDDDPDDDDDDDDDDD

Secondary structure (DSSP, 8-state):
--HHHHHHHHTHHHHHHHHHHHHHHHHHHH-SSHHHHHHHHHHHHHHHHHHHHHHH--TT---TT----SS--------------

Radius of gyration: 26.59 Å; chains: 1; bounding box: 76×24×59 Å